Protein AF-A0A7J0A4R8-F1 (afdb_monomer)

InterPro domains:
  IPR001387 Cro/C1-type, helix-turn-helix domain [PF01381] (12-61)
  IPR001387 Cro/C1-type, helix-turn-helix domain [PS50943] (12-63)
  IPR001387 Cro/C1-type, helix-turn-helix domain [cd00093] (9-59)
  IPR010982 Lambda repressor-like, DNA-binding domain superfamily [G3DSA:1.10.260.40] (8-74)
  IPR010982 Lambda repressor-like, DNA-binding domain superfamily [SSF47413] (5-62)

Organism: NCBI:txid85831

Nearest PDB structures (foldseek):
  4pu4-assembly1_D  TM=7.864E-01  e=5.659E-03  Shewanella oneidensis MR-1
  4pu8-assembly1_A  TM=7.341E-01  e=5.659E-03  Shewanella oneidensis MR-1
  4pu8-assembly1_B  TM=7.422E-01  e=6.727E-03  Shewanella oneidensis MR-1
  4pu7-assembly1_B  TM=7.469E-01  e=8.469E-03  Shewanella oneidensis MR-1
  1pra-assembly1_A  TM=7.876E-01  e=1.343E-02  Phage 434

Foldseek 3Di:
DDFDQAQLLCVLVVLCVVVVHDLCNLCVLLVHDSVVSVVSSPGSDDDPVSQVSSCVSSVHNSVVSRDPPDDPPPPPDDDDDPDPDDDPDPCPVPPCVVVVVVVVVVVVVVVVVVVVVVVVVVVVVVVVD

Solvent-accessible surface area (backbone atoms only — not comparable to full-atom values): 8060 Å² total; per-residue (Å²): 140,86,81,84,85,65,45,51,13,54,53,52,52,52,52,28,60,77,70,70,49,50,67,61,55,49,13,59,68,69,72,43,59,54,78,55,40,56,61,44,41,75,27,53,66,77,58,68,71,57,50,51,51,49,19,63,70,68,74,43,73,68,71,58,69,73,47,87,74,78,77,90,78,74,88,71,92,66,95,74,82,85,82,84,76,94,63,103,62,97,69,61,89,67,54,55,66,56,50,49,50,52,50,50,53,53,52,52,53,52,49,54,52,50,55,52,51,49,58,50,50,51,50,57,53,60,76,71,108

Secondary structure (DSSP, 8-state):
-------HHHHHHHHHHHTT--HHHHHHHTT--HHHHHHHHT-S---HHHHHHHHHHHT--GGGGG--S-------SS---------SS---TTHHHHHHHHHHHHHHHHHHHHHHHHHHHHHHHHTT-

Radius of gyration: 26.14 Å; Cα contacts (8 Å, |Δi|>4): 62; chains: 1; bounding box: 71×29×68 Å

Sequence (129 aa):
MKLEKVNIGLSIEQKLNELGISKSEFGRRIGIPQQNVNRILEKPNIDTEKLVAISEALGYNFFSDYSSEHHKAVASGDGAVAVNGNNNSNVVAGCDAALLQERIKHLEELLVEKERLIKVYERLVEEKK

Mean predicted aligned error: 16.43 Å

Structure (mmCIF, N/CA/C/O backbone):
data_AF-A0A7J0A4R8-F1
#
_entry.id   AF-A0A7J0A4R8-F1
#
loop_
_atom_site.group_PDB
_atom_site.id
_atom_site.type_symbol
_atom_site.label_atom_id
_atom_site.label_alt_id
_atom_site.label_comp_id
_atom_site.label_asym_id
_atom_site.label_entity_id
_atom_site.label_seq_id
_atom_site.pdbx_PDB_ins_code
_atom_site.Cartn_x
_atom_site.Cartn_y
_atom_site.Cartn_z
_atom_site.occupancy
_atom_site.B_iso_or_equiv
_atom_site.auth_seq_id
_atom_site.auth_comp_id
_atom_site.auth_asym_id
_atom_site.auth_atom_id
_atom_site.pdbx_PDB_model_num
ATOM 1 N N . MET A 1 1 ? 5.947 -9.425 26.436 1.00 58.03 1 MET A N 1
ATOM 2 C CA . MET A 1 1 ? 6.235 -9.063 25.032 1.00 58.03 1 MET A CA 1
ATOM 3 C C . MET A 1 1 ? 5.520 -7.750 24.723 1.00 58.03 1 MET A C 1
ATOM 5 O O . MET A 1 1 ? 4.344 -7.654 25.050 1.00 58.03 1 MET A O 1
ATOM 9 N N . LYS A 1 2 ? 6.212 -6.723 24.208 1.00 58.84 2 LYS A N 1
ATOM 10 C CA . LYS A 1 2 ? 5.596 -5.463 23.745 1.00 58.84 2 LYS A CA 1
ATOM 11 C C . LYS A 1 2 ? 5.657 -5.458 22.219 1.00 58.84 2 LYS A C 1
ATOM 13 O O . LYS A 1 2 ? 6.740 -5.631 21.679 1.00 58.84 2 LYS A O 1
ATOM 18 N N . LEU A 1 3 ? 4.510 -5.305 21.566 1.00 64.81 3 LEU A N 1
ATOM 19 C CA . LEU A 1 3 ? 4.425 -5.157 20.114 1.00 64.81 3 LEU A CA 1
ATOM 20 C C . LEU A 1 3 ? 4.557 -3.675 19.755 1.00 64.81 3 LEU A C 1
ATOM 22 O O . LEU A 1 3 ? 3.994 -2.823 20.452 1.00 64.81 3 LEU A O 1
ATOM 26 N N . GLU A 1 4 ? 5.291 -3.367 18.688 1.00 69.31 4 GLU A N 1
ATOM 27 C CA . GLU A 1 4 ? 5.279 -2.024 18.114 1.00 69.31 4 GLU A CA 1
ATOM 28 C C . GLU A 1 4 ? 3.887 -1.713 17.556 1.00 69.31 4 GLU A C 1
ATOM 30 O O . GLU A 1 4 ? 3.210 -2.568 16.983 1.00 69.31 4 GLU A O 1
ATOM 35 N N . LYS A 1 5 ? 3.420 -0.480 17.773 1.00 74.38 5 LYS A N 1
ATOM 36 C CA . LYS A 1 5 ? 2.114 -0.046 17.275 1.00 74.38 5 LYS A CA 1
ATOM 37 C C . LYS A 1 5 ? 2.259 0.429 15.835 1.00 74.38 5 LYS A C 1
ATOM 39 O O . LYS A 1 5 ? 2.753 1.527 15.600 1.00 74.38 5 LYS A O 1
ATOM 44 N N . VAL A 1 6 ? 1.771 -0.377 14.901 1.00 82.44 6 VAL A N 1
ATOM 45 C CA . VAL A 1 6 ? 1.629 -0.007 13.489 1.00 82.44 6 VAL A CA 1
ATOM 46 C C . VAL A 1 6 ? 0.384 0.859 13.324 1.00 82.44 6 VAL A C 1
ATOM 48 O O . VAL A 1 6 ? -0.684 0.522 13.840 1.00 82.44 6 VAL A O 1
ATOM 51 N N . ASN A 1 7 ? 0.517 1.987 12.625 1.00 90.50 7 ASN A N 1
ATOM 52 C CA . ASN A 1 7 ? -0.614 2.827 12.244 1.00 90.50 7 ASN A CA 1
ATOM 53 C C . ASN A 1 7 ? -0.941 2.585 10.769 1.00 90.50 7 ASN A C 1
ATOM 55 O O . ASN A 1 7 ? -0.283 3.129 9.885 1.00 90.50 7 ASN A O 1
ATOM 59 N N . ILE A 1 8 ? -1.976 1.783 10.524 1.00 91.56 8 ILE A N 1
ATOM 60 C CA . ILE A 1 8 ? -2.325 1.341 9.171 1.00 91.56 8 ILE A CA 1
ATOM 61 C C . ILE A 1 8 ? -2.829 2.472 8.276 1.00 91.56 8 ILE A C 1
ATOM 63 O O . ILE A 1 8 ? -2.538 2.485 7.085 1.00 91.56 8 ILE A O 1
ATOM 67 N N . GLY A 1 9 ? -3.547 3.447 8.840 1.00 92.62 9 GLY A N 1
ATOM 68 C CA . GLY A 1 9 ? -4.037 4.600 8.091 1.00 92.62 9 GLY A CA 1
ATOM 69 C C . GLY A 1 9 ? -2.888 5.429 7.518 1.00 92.62 9 GLY A C 1
ATOM 70 O O . GLY A 1 9 ? -2.923 5.799 6.343 1.00 92.62 9 GLY A O 1
ATOM 71 N N . LEU A 1 10 ? -1.825 5.618 8.309 1.00 91.12 10 LEU A N 1
ATOM 72 C CA . LEU A 1 10 ? -0.604 6.289 7.859 1.00 91.12 10 LEU A CA 1
ATOM 73 C C 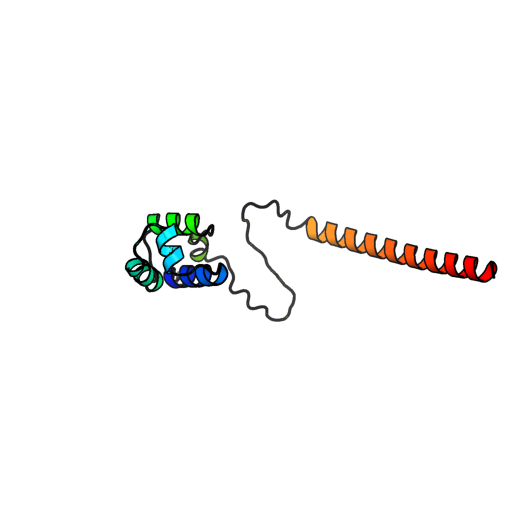. LEU A 1 10 ? 0.164 5.466 6.820 1.00 91.12 10 LEU A C 1
ATOM 75 O O . LEU A 1 10 ? 0.611 6.044 5.832 1.00 91.12 10 LEU A O 1
ATOM 79 N N . SER A 1 11 ? 0.284 4.144 6.996 1.00 90.38 11 SER A N 1
ATOM 80 C CA . SER A 1 11 ? 0.898 3.264 5.986 1.00 90.38 11 SER A CA 1
ATOM 81 C C . SER A 1 11 ? 0.188 3.374 4.635 1.00 90.38 11 SER A C 1
ATOM 83 O O . SER A 1 11 ? 0.830 3.518 3.594 1.00 90.38 11 SER A O 1
ATOM 85 N N . ILE A 1 12 ? -1.149 3.359 4.636 1.00 92.19 12 ILE A N 1
ATOM 86 C CA . ILE A 1 12 ? -1.948 3.505 3.414 1.00 92.19 12 ILE A CA 1
ATOM 87 C C . ILE A 1 12 ? -1.717 4.887 2.795 1.00 92.19 12 ILE A C 1
ATOM 89 O O . ILE A 1 12 ? -1.479 4.975 1.594 1.00 92.19 12 ILE A O 1
ATOM 93 N N . GLU A 1 13 ? -1.731 5.968 3.583 1.00 92.56 13 GLU A N 1
ATOM 94 C CA . GLU A 1 13 ? -1.485 7.323 3.068 1.00 92.56 13 GLU A CA 1
ATOM 95 C C . GLU A 1 13 ? -0.088 7.469 2.450 1.00 92.56 13 GLU A C 1
ATOM 97 O O . GLU A 1 13 ? 0.049 8.038 1.366 1.00 92.56 13 GLU A O 1
ATOM 102 N N . GLN A 1 14 ? 0.942 6.910 3.087 1.00 91.19 14 GLN A N 1
ATOM 103 C CA . GLN A 1 14 ? 2.294 6.863 2.528 1.00 91.19 14 GLN A CA 1
ATOM 104 C C . GLN A 1 14 ? 2.308 6.126 1.189 1.00 91.19 14 GLN A C 1
ATOM 106 O O . GLN A 1 14 ? 2.841 6.651 0.210 1.00 91.19 14 GLN A O 1
ATOM 111 N N . LYS A 1 15 ? 1.640 4.971 1.107 1.00 90.56 15 LYS A N 1
ATOM 112 C CA . LYS A 1 15 ? 1.591 4.189 -0.129 1.00 90.56 15 LYS A CA 1
ATOM 113 C C . LYS A 1 15 ? 0.859 4.900 -1.263 1.00 90.56 15 LYS A C 1
ATOM 115 O O . LYS A 1 15 ? 1.277 4.816 -2.415 1.00 90.56 15 LYS A O 1
ATOM 120 N N . LEU A 1 16 ? -0.204 5.640 -0.949 1.00 91.31 16 LEU A N 1
ATOM 121 C CA . LEU A 1 16 ? -0.898 6.484 -1.923 1.00 91.31 16 LEU A CA 1
ATOM 122 C C . LEU A 1 16 ? 0.021 7.570 -2.486 1.00 91.31 16 LEU A C 1
ATOM 124 O O . LEU A 1 16 ? 0.032 7.782 -3.698 1.00 91.31 16 LEU A O 1
ATOM 128 N N . ASN A 1 17 ? 0.819 8.210 -1.628 1.00 90.50 17 ASN A N 1
ATOM 129 C CA . ASN A 1 17 ? 1.774 9.235 -2.044 1.00 90.50 17 ASN A CA 1
ATOM 130 C C . ASN A 1 17 ? 2.892 8.655 -2.924 1.00 90.50 17 ASN A C 1
ATOM 132 O O . ASN A 1 17 ? 3.214 9.249 -3.950 1.00 90.50 17 ASN A O 1
ATOM 136 N N . GLU A 1 18 ? 3.436 7.482 -2.578 1.00 88.94 18 GLU A N 1
ATOM 137 C CA . GLU A 1 18 ? 4.438 6.771 -3.392 1.00 88.94 18 GLU A CA 1
ATOM 138 C C . GLU A 1 18 ? 3.922 6.433 -4.796 1.00 88.94 18 GLU A C 1
ATOM 140 O O . GLU A 1 18 ? 4.647 6.563 -5.780 1.00 88.94 18 GLU A O 1
ATOM 145 N N . LEU A 1 19 ? 2.658 6.014 -4.895 1.00 87.56 19 LEU A N 1
ATOM 146 C CA . LEU A 1 19 ? 2.016 5.649 -6.159 1.00 87.56 19 LEU A CA 1
ATOM 147 C C . LEU A 1 19 ? 1.442 6.857 -6.922 1.00 87.56 19 LEU A C 1
ATOM 149 O O . LEU A 1 19 ? 0.909 6.685 -8.018 1.00 87.56 19 LEU A O 1
ATOM 153 N N . GLY A 1 20 ? 1.500 8.068 -6.354 1.00 92.25 20 GLY A N 1
ATOM 154 C CA . GLY A 1 20 ? 0.892 9.269 -6.934 1.00 92.25 20 GLY A CA 1
ATOM 155 C C . GLY A 1 20 ? -0.641 9.211 -7.024 1.00 92.25 20 GLY A C 1
ATOM 156 O O . GLY A 1 20 ? -1.243 9.880 -7.865 1.00 92.25 20 GLY A O 1
ATOM 157 N N . ILE A 1 21 ? -1.293 8.400 -6.187 1.00 91.69 21 ILE A N 1
ATOM 158 C CA . ILE A 1 21 ? -2.745 8.203 -6.195 1.00 91.69 21 ILE A CA 1
ATOM 159 C C . ILE A 1 21 ? -3.402 9.232 -5.274 1.00 91.69 21 ILE A C 1
ATOM 161 O O . ILE A 1 21 ? -3.164 9.268 -4.069 1.00 91.69 21 ILE A O 1
ATOM 165 N N . SER A 1 22 ? -4.294 10.055 -5.829 1.00 93.25 22 SER A N 1
ATOM 166 C CA . SER A 1 22 ? -5.075 11.002 -5.025 1.00 93.25 22 SER A CA 1
ATOM 167 C C . SER A 1 22 ? -6.084 10.290 -4.109 1.00 93.25 22 SER A C 1
ATOM 169 O O . SER A 1 22 ? -6.608 9.229 -4.448 1.00 93.25 22 SER A O 1
ATOM 171 N N . LYS A 1 23 ? -6.453 10.910 -2.979 1.00 91.88 23 LYS A N 1
ATOM 172 C CA . LYS A 1 23 ? -7.476 10.374 -2.051 1.00 91.88 23 LYS A CA 1
ATOM 173 C C . LYS A 1 23 ? -8.823 10.110 -2.739 1.00 91.88 23 LYS A C 1
ATOM 175 O O . LYS A 1 23 ? -9.517 9.152 -2.404 1.00 91.88 23 LYS A O 1
ATOM 180 N N . SER A 1 24 ? -9.185 10.947 -3.712 1.00 90.19 24 SER A N 1
ATOM 181 C CA . SER A 1 24 ? -10.409 10.785 -4.503 1.00 90.19 24 SER A CA 1
ATOM 182 C C . SER A 1 24 ? -10.336 9.577 -5.435 1.00 90.19 24 SER A C 1
ATOM 184 O O . SER A 1 24 ? -11.311 8.838 -5.546 1.00 90.19 24 SER A O 1
ATOM 186 N N . GLU A 1 25 ? -9.187 9.357 -6.076 1.00 92.50 25 GLU A N 1
ATOM 187 C CA . GLU A 1 25 ? -8.951 8.185 -6.925 1.00 92.50 25 GLU A CA 1
ATOM 188 C C . GLU A 1 25 ? -8.919 6.898 -6.100 1.00 92.50 25 GLU A C 1
ATOM 190 O O . GLU A 1 25 ? -9.566 5.916 -6.452 1.00 92.50 25 GLU A O 1
ATOM 195 N N . PHE A 1 26 ? -8.250 6.925 -4.948 1.00 94.19 26 PHE A N 1
ATOM 196 C CA . PHE A 1 26 ? -8.258 5.811 -4.011 1.00 94.19 26 PHE A CA 1
ATOM 197 C C . PHE A 1 26 ? -9.683 5.418 -3.615 1.00 94.19 26 PHE A C 1
ATOM 199 O O . PHE A 1 26 ? -10.054 4.259 -3.777 1.00 94.19 26 PHE A O 1
ATOM 206 N N . GLY A 1 27 ? -10.510 6.382 -3.189 1.00 92.56 27 GLY A N 1
ATOM 207 C CA . GLY A 1 27 ? -11.911 6.126 -2.841 1.00 92.56 27 GLY A CA 1
ATOM 208 C C . GLY A 1 27 ? -12.707 5.485 -3.980 1.00 92.56 27 GLY A C 1
ATOM 209 O O . GLY A 1 27 ? -13.469 4.552 -3.739 1.00 92.56 27 GLY A O 1
ATOM 210 N N . ARG A 1 28 ? -12.477 5.916 -5.229 1.00 91.56 28 ARG A N 1
ATOM 211 C CA . ARG A 1 28 ? -13.095 5.303 -6.417 1.00 91.56 28 ARG A CA 1
ATOM 212 C C . ARG A 1 28 ? -12.651 3.856 -6.620 1.00 91.56 28 ARG A C 1
ATOM 214 O O . ARG A 1 28 ? -13.508 3.016 -6.870 1.00 91.56 28 ARG A O 1
ATOM 221 N N . ARG A 1 29 ? -11.357 3.553 -6.470 1.00 91.00 29 ARG A N 1
ATOM 222 C CA . ARG A 1 29 ? -10.818 2.190 -6.637 1.00 91.00 29 ARG A CA 1
ATOM 223 C C . ARG A 1 29 ? -11.394 1.191 -5.645 1.00 91.00 29 ARG A C 1
ATOM 225 O O . ARG A 1 29 ? -11.698 0.071 -6.032 1.00 91.00 29 ARG A O 1
ATOM 232 N N . ILE A 1 30 ? -11.559 1.596 -4.387 1.00 91.31 30 ILE A N 1
ATOM 233 C CA . ILE A 1 30 ? -12.110 0.724 -3.337 1.00 91.31 30 ILE A CA 1
ATOM 234 C C . ILE A 1 30 ? -13.632 0.861 -3.173 1.00 91.31 30 ILE A C 1
ATOM 236 O O . ILE A 1 30 ? -14.208 0.287 -2.252 1.00 91.31 30 ILE A O 1
ATOM 240 N N . GLY A 1 31 ? -14.294 1.639 -4.036 1.00 88.69 31 GLY A N 1
ATOM 241 C CA . GLY A 1 31 ? -15.750 1.777 -4.055 1.00 88.69 31 GLY A CA 1
ATOM 242 C C . GLY A 1 31 ? -16.355 2.512 -2.854 1.00 88.69 31 GLY A C 1
ATOM 243 O O . GLY A 1 31 ? -17.517 2.273 -2.527 1.00 88.69 31 GLY A O 1
ATOM 244 N N . ILE A 1 32 ? -15.610 3.402 -2.185 1.00 88.69 32 ILE A N 1
ATOM 245 C CA . ILE A 1 32 ? -16.115 4.163 -1.031 1.00 88.69 32 ILE A CA 1
ATOM 246 C C . ILE A 1 32 ? -16.168 5.677 -1.295 1.00 88.69 32 ILE A C 1
ATOM 248 O O . ILE A 1 32 ? -15.320 6.229 -2.000 1.00 88.69 32 ILE A O 1
ATOM 252 N N . PRO A 1 33 ? -17.110 6.403 -0.661 1.00 86.38 33 PRO A N 1
ATOM 253 C CA . PRO A 1 33 ? -17.132 7.861 -0.713 1.00 86.38 33 PRO A CA 1
ATOM 254 C C . PRO A 1 33 ? -15.842 8.487 -0.166 1.00 86.38 33 PRO A C 1
ATOM 256 O O . PRO A 1 33 ? -15.316 8.049 0.857 1.00 86.38 33 PRO A O 1
ATOM 259 N N . GLN A 1 34 ? -15.391 9.591 -0.769 1.00 83.06 34 GLN A N 1
ATOM 260 C CA . GLN A 1 34 ? -14.180 10.319 -0.355 1.00 83.06 34 GLN A CA 1
ATOM 261 C C . GLN A 1 34 ? -14.192 10.729 1.133 1.00 83.06 34 GLN A C 1
ATOM 263 O O . GLN A 1 34 ? -13.155 10.729 1.790 1.00 83.06 34 GLN A O 1
ATOM 268 N N . GLN A 1 35 ? -15.366 11.020 1.702 1.00 82.12 35 GLN A N 1
ATOM 269 C CA . GLN A 1 35 ? -15.512 11.329 3.133 1.00 82.12 35 GLN A CA 1
ATOM 270 C C . GLN A 1 35 ? -15.067 10.168 4.038 1.00 82.12 35 GLN A C 1
ATOM 272 O O . GLN A 1 35 ? -14.532 10.385 5.125 1.00 82.12 35 GLN A O 1
ATOM 277 N N . ASN A 1 36 ? -15.263 8.930 3.581 1.00 87.88 36 ASN A N 1
ATOM 278 C CA . ASN A 1 36 ? -14.861 7.734 4.310 1.00 87.88 36 ASN A CA 1
ATOM 279 C C . ASN A 1 36 ? -13.374 7.423 4.127 1.00 87.88 36 ASN A C 1
ATOM 281 O O . ASN A 1 36 ? -12.787 6.825 5.022 1.00 87.88 36 ASN A O 1
ATOM 285 N N . VAL A 1 37 ? -12.752 7.876 3.033 1.00 91.12 37 VAL A N 1
ATOM 286 C CA . VA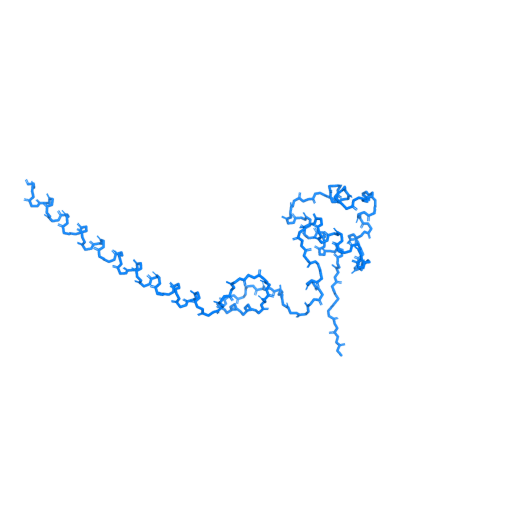L A 1 37 ? -11.301 7.751 2.829 1.00 91.12 37 VAL A CA 1
ATOM 287 C C . VAL A 1 37 ? -10.539 8.465 3.940 1.00 91.12 37 VAL A C 1
ATOM 289 O O . VAL A 1 37 ? -9.718 7.840 4.600 1.00 91.12 37 VAL A O 1
ATOM 292 N N . ASN A 1 38 ? -10.850 9.737 4.212 1.00 91.44 38 ASN A N 1
ATOM 293 C CA . ASN A 1 38 ? -10.155 10.490 5.266 1.00 91.44 38 ASN A CA 1
ATOM 294 C C . ASN A 1 38 ? -10.288 9.803 6.634 1.00 91.44 38 ASN A C 1
ATOM 296 O O . ASN A 1 38 ? -9.308 9.654 7.355 1.00 91.44 38 ASN A O 1
ATOM 300 N N . ARG A 1 39 ? -11.477 9.268 6.937 1.00 90.31 39 ARG A N 1
ATOM 301 C CA . ARG A 1 39 ? -11.728 8.502 8.166 1.00 90.31 39 ARG A CA 1
ATOM 302 C C . ARG A 1 39 ? -10.922 7.208 8.273 1.00 90.31 39 ARG A C 1
ATOM 304 O O . ARG A 1 39 ? -10.703 6.746 9.388 1.00 90.31 39 ARG A O 1
ATOM 311 N N . ILE A 1 40 ? -10.560 6.589 7.150 1.00 91.00 40 ILE A N 1
ATOM 312 C CA . ILE A 1 40 ? -9.697 5.402 7.128 1.00 91.00 40 ILE A CA 1
ATOM 313 C C . ILE A 1 40 ? -8.247 5.812 7.390 1.00 91.00 40 ILE A C 1
ATOM 315 O O . ILE A 1 40 ? -7.600 5.202 8.232 1.00 91.00 40 ILE A O 1
ATOM 319 N N . LEU A 1 41 ? -7.764 6.864 6.724 1.00 91.12 41 LEU A N 1
ATOM 320 C CA . LEU A 1 41 ? -6.371 7.316 6.840 1.00 91.12 41 LEU A CA 1
ATOM 321 C C . LEU A 1 41 ? -6.034 7.871 8.236 1.00 91.12 41 LEU A C 1
ATOM 323 O O . LEU A 1 41 ? -4.916 7.715 8.711 1.00 91.12 41 LEU A O 1
ATOM 327 N N . GLU A 1 42 ? -7.003 8.472 8.928 1.00 90.94 42 GLU A N 1
ATOM 328 C CA . GLU A 1 42 ? -6.818 8.993 10.292 1.00 90.94 42 GLU A CA 1
ATOM 329 C C . GLU A 1 42 ? -6.775 7.896 11.371 1.00 90.94 42 GLU A C 1
ATOM 331 O O . GLU A 1 42 ? -6.311 8.137 12.490 1.00 90.94 42 GLU A O 1
ATOM 336 N N . LYS A 1 43 ? -7.282 6.690 11.077 1.00 91.94 43 LYS A N 1
ATOM 337 C CA . LYS A 1 43 ? -7.404 5.617 12.068 1.00 91.94 43 LYS A CA 1
ATOM 338 C C . LYS A 1 43 ? -6.189 4.684 12.048 1.00 91.94 43 LYS A C 1
ATOM 340 O O . LYS A 1 43 ? -5.785 4.215 10.990 1.00 91.94 43 LYS A O 1
ATOM 345 N N . PRO A 1 44 ? -5.660 4.302 13.227 1.00 89.81 44 PRO A N 1
ATOM 346 C CA . PRO A 1 44 ? -4.553 3.350 13.313 1.00 89.81 44 PRO A CA 1
ATOM 347 C C . PRO A 1 44 ? -4.977 1.897 13.068 1.00 89.81 44 PRO A C 1
ATOM 349 O O . PRO A 1 44 ? -4.120 1.027 12.948 1.00 89.81 44 PRO A O 1
ATOM 352 N N . ASN A 1 45 ? -6.283 1.624 13.021 1.00 90.25 45 ASN A N 1
ATOM 353 C CA . ASN A 1 45 ? -6.853 0.303 12.810 1.00 90.25 45 ASN A CA 1
ATOM 354 C C . ASN A 1 45 ? -7.830 0.309 11.635 1.00 90.25 45 ASN A C 1
ATOM 356 O O . ASN A 1 45 ? -8.388 1.341 11.258 1.00 90.25 45 ASN A O 1
ATOM 360 N N . ILE A 1 46 ? -8.045 -0.875 11.080 1.00 92.38 46 ILE A N 1
ATOM 361 C CA . ILE A 1 46 ? -8.977 -1.104 9.990 1.00 92.38 46 ILE A CA 1
ATOM 362 C C . ILE A 1 46 ? -9.499 -2.536 10.076 1.00 92.38 46 ILE A C 1
ATOM 364 O O . ILE A 1 46 ? -8.863 -3.406 10.670 1.00 92.38 46 ILE A O 1
ATOM 368 N N . ASP A 1 47 ? -10.677 -2.755 9.506 1.00 93.25 47 ASP A N 1
ATOM 369 C CA . ASP A 1 47 ? -11.226 -4.094 9.336 1.00 93.25 47 ASP A CA 1
ATOM 370 C C . ASP A 1 47 ? -10.372 -4.911 8.352 1.00 93.25 47 ASP A C 1
ATOM 372 O O . ASP A 1 47 ? -9.905 -4.375 7.343 1.00 93.25 47 ASP A O 1
ATOM 376 N N . THR A 1 48 ? -10.175 -6.196 8.639 1.00 93.31 48 THR A N 1
ATOM 377 C CA . THR A 1 48 ? -9.363 -7.103 7.822 1.00 93.31 48 THR A CA 1
ATOM 378 C C . THR A 1 48 ? -9.890 -7.232 6.394 1.00 93.31 48 THR A C 1
ATOM 380 O O . THR A 1 48 ? -9.087 -7.180 5.467 1.00 93.31 48 THR A O 1
ATOM 383 N N . GLU A 1 49 ? -11.206 -7.322 6.182 1.00 93.38 49 GLU A N 1
ATOM 384 C CA . GLU A 1 49 ? -11.786 -7.426 4.833 1.00 93.38 49 GLU A CA 1
ATOM 385 C C . GLU A 1 49 ? -11.510 -6.160 4.018 1.00 93.38 49 GLU A C 1
ATOM 387 O O . GLU A 1 49 ? -11.154 -6.215 2.840 1.00 93.38 49 GLU A O 1
ATOM 392 N N . LYS A 1 50 ? -11.596 -4.996 4.670 1.00 92.62 50 LYS A N 1
ATOM 393 C CA . LYS A 1 50 ? -11.258 -3.714 4.040 1.00 92.62 50 LYS A CA 1
ATOM 394 C C . LYS A 1 50 ? -9.776 -3.626 3.714 1.00 92.62 50 LYS A C 1
ATOM 396 O O . LYS A 1 50 ? -9.427 -3.091 2.667 1.00 92.62 50 LYS A O 1
ATOM 401 N N . LEU A 1 51 ? -8.915 -4.134 4.595 1.00 93.94 51 LEU A N 1
ATOM 402 C CA . LEU A 1 51 ? -7.477 -4.148 4.356 1.00 93.94 51 LEU A CA 1
ATOM 403 C C . LEU A 1 51 ? -7.119 -5.017 3.151 1.00 93.94 51 LEU A C 1
ATOM 405 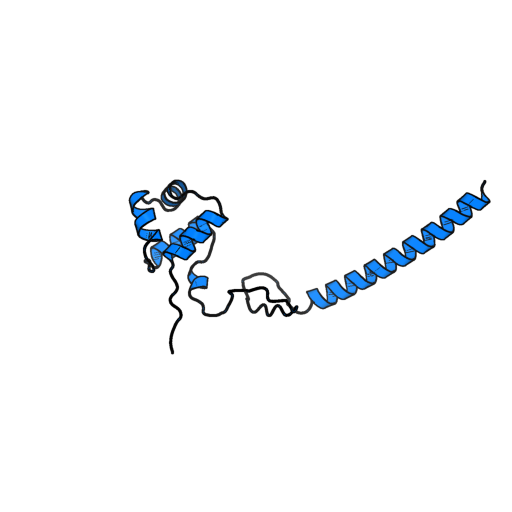O O . LEU A 1 51 ? -6.314 -4.578 2.338 1.00 93.94 51 LEU A O 1
ATOM 409 N N . VAL A 1 52 ? -7.762 -6.180 2.987 1.00 94.19 52 VAL A N 1
ATOM 410 C CA . VAL A 1 52 ? -7.602 -7.033 1.796 1.00 94.19 52 VAL A CA 1
ATOM 411 C C . VAL A 1 52 ? -7.984 -6.269 0.528 1.00 94.19 52 VAL A C 1
ATOM 413 O O . VAL A 1 52 ? -7.164 -6.158 -0.379 1.00 94.19 52 VAL A O 1
ATOM 416 N N . ALA A 1 53 ? -9.172 -5.660 0.488 1.00 94.00 53 ALA A N 1
ATOM 417 C CA . ALA A 1 53 ? -9.627 -4.914 -0.688 1.00 94.00 53 ALA A CA 1
ATOM 418 C C . ALA A 1 53 ? -8.696 -3.737 -1.040 1.00 94.00 53 ALA A C 1
ATOM 420 O O . ALA A 1 53 ? -8.409 -3.477 -2.207 1.00 94.00 53 ALA A O 1
ATOM 421 N N . ILE A 1 54 ? -8.193 -3.025 -0.026 1.00 93.62 54 ILE A N 1
ATOM 422 C CA . ILE A 1 54 ? -7.219 -1.940 -0.201 1.00 93.62 54 ILE A CA 1
ATOM 423 C C . ILE A 1 54 ? -5.884 -2.485 -0.715 1.00 93.62 54 ILE A C 1
ATOM 425 O O . ILE A 1 54 ? -5.291 -1.897 -1.621 1.00 93.62 54 ILE A O 1
ATOM 429 N N . SER A 1 55 ? -5.428 -3.610 -0.169 1.00 93.06 55 SER A N 1
ATOM 430 C CA . SER A 1 55 ? -4.217 -4.297 -0.607 1.00 93.06 55 SER A CA 1
ATOM 431 C C . SER A 1 55 ? -4.280 -4.701 -2.074 1.00 93.06 55 SER A C 1
ATOM 433 O O . SER A 1 55 ? -3.338 -4.438 -2.819 1.00 93.06 55 SER A O 1
ATOM 435 N N . GLU A 1 56 ? -5.396 -5.277 -2.509 1.00 92.50 56 GLU A N 1
ATOM 436 C CA . GLU A 1 56 ? -5.625 -5.664 -3.902 1.00 92.50 56 GLU A CA 1
ATOM 437 C C . GLU A 1 56 ? -5.700 -4.438 -4.822 1.00 92.50 56 GLU A C 1
ATOM 439 O O . GLU A 1 56 ? -5.042 -4.400 -5.860 1.00 92.50 56 GLU A O 1
ATOM 444 N N . ALA A 1 57 ? -6.425 -3.390 -4.416 1.00 91.81 57 ALA A N 1
ATOM 445 C CA . ALA A 1 57 ? -6.591 -2.166 -5.204 1.00 91.81 57 ALA A CA 1
ATOM 446 C C . ALA A 1 57 ? -5.293 -1.357 -5.391 1.00 91.81 57 ALA A C 1
ATOM 448 O O . ALA A 1 57 ? -5.162 -0.590 -6.356 1.00 91.81 57 ALA A O 1
ATOM 449 N N . LEU A 1 58 ? -4.351 -1.489 -4.454 1.00 90.50 58 LEU A N 1
ATOM 450 C CA . LEU A 1 58 ? -3.051 -0.815 -4.477 1.00 90.50 58 LEU A CA 1
ATOM 451 C C . LEU A 1 58 ? -1.895 -1.743 -4.877 1.00 90.50 58 LEU A C 1
ATOM 453 O O . LEU A 1 58 ? -0.775 -1.262 -5.039 1.00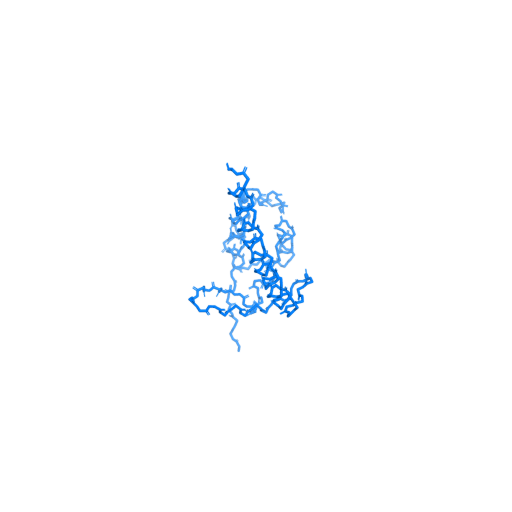 90.50 58 LEU A O 1
ATOM 457 N N . GLY A 1 59 ? -2.146 -3.045 -5.052 1.00 90.31 59 GLY A N 1
ATOM 458 C CA . GLY A 1 59 ? -1.114 -4.036 -5.364 1.00 90.31 59 GLY A CA 1
ATOM 459 C C . GLY A 1 59 ? -0.039 -4.156 -4.278 1.00 90.31 59 GLY A C 1
ATOM 460 O O . GLY A 1 59 ? 1.120 -4.422 -4.591 1.00 90.31 59 GLY A O 1
ATOM 461 N N . TYR A 1 60 ? -0.392 -3.918 -3.012 1.00 88.44 60 TYR A N 1
ATOM 462 C CA . TYR A 1 60 ? 0.542 -3.923 -1.886 1.00 88.44 60 TYR A CA 1
ATOM 463 C C . TYR A 1 60 ? -0.028 -4.672 -0.684 1.00 88.44 60 TYR A C 1
ATOM 465 O O . TYR A 1 60 ? -1.152 -4.418 -0.262 1.00 88.44 60 TYR A O 1
ATOM 473 N N . ASN A 1 61 ? 0.754 -5.576 -0.099 1.00 90.75 61 ASN A N 1
ATOM 474 C CA . ASN A 1 61 ? 0.329 -6.378 1.043 1.00 90.75 61 ASN A CA 1
ATOM 475 C C . ASN A 1 61 ? 0.531 -5.623 2.370 1.00 90.75 61 ASN A C 1
ATOM 477 O O . ASN A 1 61 ? 1.584 -5.733 2.979 1.00 90.75 61 ASN A O 1
ATOM 481 N N . PHE A 1 62 ? -0.486 -4.922 2.872 1.00 89.94 62 PHE A N 1
ATOM 482 C CA . PHE A 1 62 ? -0.384 -4.171 4.130 1.00 89.94 62 PHE A CA 1
ATOM 483 C C . PHE A 1 62 ? -0.314 -5.063 5.380 1.00 89.94 62 PHE A C 1
ATOM 485 O O . PHE A 1 62 ? -0.014 -4.581 6.470 1.00 89.94 62 PHE A O 1
ATOM 492 N N . PHE A 1 63 ? -0.564 -6.370 5.258 1.00 90.69 63 PHE A N 1
ATOM 493 C CA . PHE A 1 63 ? -0.373 -7.297 6.374 1.00 90.69 63 PHE A CA 1
ATOM 494 C C . PHE A 1 63 ? 1.108 -7.467 6.730 1.00 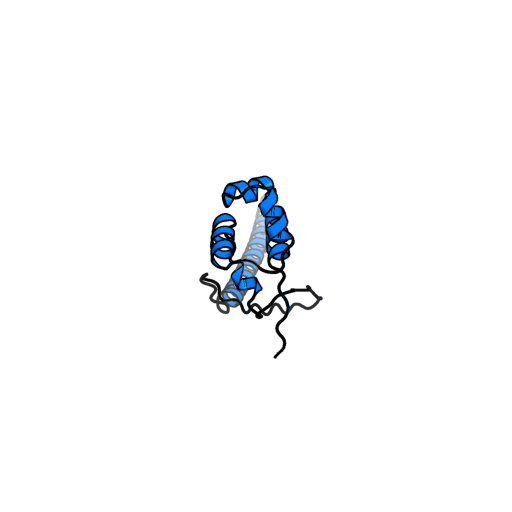90.69 63 PHE A C 1
ATOM 496 O O . PHE A 1 63 ? 1.412 -7.784 7.880 1.00 90.69 63 PHE A O 1
ATOM 503 N N . SER A 1 64 ? 2.029 -7.211 5.789 1.00 86.00 64 SER A N 1
ATOM 504 C CA . SER A 1 64 ? 3.466 -7.250 6.082 1.00 86.00 64 SER A CA 1
ATOM 505 C C . SER A 1 64 ? 3.890 -6.177 7.076 1.00 86.00 64 SER A C 1
ATOM 507 O O . SER A 1 64 ? 4.832 -6.408 7.824 1.00 86.00 64 SER A O 1
ATOM 509 N N . ASP A 1 65 ? 3.171 -5.053 7.146 1.00 83.75 65 ASP A N 1
ATOM 510 C CA . ASP A 1 65 ? 3.495 -3.940 8.048 1.00 83.75 65 ASP A CA 1
ATOM 511 C C . ASP A 1 65 ? 3.380 -4.343 9.522 1.00 83.75 65 ASP A C 1
ATOM 513 O O . ASP A 1 65 ? 4.021 -3.748 10.383 1.00 83.75 65 ASP A O 1
ATOM 517 N N . TYR A 1 66 ? 2.571 -5.366 9.816 1.00 80.38 66 TYR A N 1
ATOM 518 C CA . TYR A 1 66 ? 2.392 -5.926 11.154 1.00 80.38 66 TYR A CA 1
ATOM 519 C C . TYR A 1 66 ? 3.419 -7.005 11.510 1.00 80.38 66 TYR A C 1
ATOM 521 O O . TYR A 1 66 ? 3.478 -7.423 12.670 1.00 80.38 66 TYR A O 1
ATOM 529 N N . SER A 1 67 ? 4.218 -7.466 10.544 1.00 77.94 67 SER A N 1
ATOM 530 C CA . SER A 1 67 ? 5.318 -8.385 10.814 1.00 77.94 67 SER A CA 1
ATOM 531 C C . SER A 1 67 ? 6.482 -7.614 11.426 1.00 77.94 67 SER A C 1
ATOM 533 O O . SER A 1 67 ? 6.983 -6.651 10.855 1.00 77.94 67 SER A O 1
ATOM 535 N N . SER A 1 68 ? 6.942 -8.055 12.595 1.00 58.81 68 SER A N 1
ATOM 536 C CA . SER A 1 68 ? 8.099 -7.477 13.288 1.00 58.81 68 SER A CA 1
ATOM 537 C C . SER A 1 68 ? 9.444 -7.766 12.605 1.00 58.81 68 SER A C 1
ATOM 539 O O . SER A 1 68 ? 10.485 -7.349 13.111 1.00 58.81 68 SER A O 1
ATOM 541 N N . GLU A 1 69 ? 9.457 -8.466 11.470 1.00 53.00 69 GLU A N 1
ATOM 542 C CA . GLU A 1 69 ? 10.663 -8.642 10.663 1.00 53.00 69 GLU A CA 1
ATOM 543 C C . GLU A 1 69 ? 10.847 -7.457 9.695 1.00 53.00 69 GLU A C 1
ATOM 545 O O . GLU A 1 69 ? 10.449 -7.527 8.541 1.00 53.00 69 GLU A O 1
ATOM 550 N N . HIS A 1 70 ? 11.466 -6.380 10.216 1.00 44.16 70 HIS A N 1
ATOM 551 C CA . HIS A 1 70 ? 12.414 -5.464 9.541 1.00 44.16 70 HIS A CA 1
ATOM 552 C C . HIS A 1 70 ? 11.968 -4.770 8.212 1.00 44.16 70 HIS A C 1
ATOM 554 O O . HIS A 1 70 ? 11.694 -5.404 7.208 1.00 44.16 70 HIS A O 1
ATOM 560 N N . HIS A 1 71 ? 11.971 -3.437 8.043 1.00 42.53 71 HIS A N 1
ATOM 561 C CA . HIS A 1 71 ? 13.127 -2.539 8.159 1.00 42.53 71 HIS A CA 1
ATOM 562 C C . HIS A 1 71 ? 12.710 -1.047 8.133 1.00 42.53 71 HIS A C 1
ATOM 564 O O . HIS A 1 71 ? 12.303 -0.522 7.098 1.00 42.53 71 HIS A O 1
ATOM 570 N N . LYS A 1 72 ? 13.024 -0.289 9.193 1.00 39.59 72 LYS A N 1
ATOM 571 C CA . LYS A 1 72 ? 13.636 1.034 8.984 1.00 39.59 72 LYS A CA 1
ATOM 572 C C . LYS A 1 72 ? 15.100 0.779 8.642 1.00 39.59 72 LYS A C 1
ATOM 574 O O . LYS A 1 72 ? 15.936 0.665 9.534 1.00 39.59 72 LYS A O 1
ATOM 579 N N . ALA A 1 73 ? 15.409 0.633 7.359 1.00 39.97 73 ALA A N 1
ATOM 580 C CA . ALA A 1 73 ? 16.786 0.688 6.893 1.00 39.97 73 ALA A CA 1
ATOM 581 C C . ALA A 1 73 ? 17.236 2.152 6.974 1.00 39.97 73 ALA A C 1
ATOM 583 O O . ALA A 1 73 ? 17.119 2.916 6.021 1.00 39.97 73 ALA A O 1
ATOM 584 N N . VAL A 1 74 ? 17.699 2.571 8.151 1.00 39.22 74 VAL A N 1
ATOM 585 C CA . VAL A 1 74 ? 18.555 3.751 8.246 1.00 39.22 74 VAL A CA 1
ATOM 586 C C . VAL A 1 74 ? 19.888 3.309 7.662 1.00 39.22 74 VAL A C 1
ATOM 588 O O . VAL A 1 74 ? 20.590 2.496 8.259 1.00 39.22 74 VAL A O 1
ATOM 591 N N . ALA A 1 75 ? 20.185 3.768 6.448 1.00 42.66 75 ALA A N 1
ATOM 592 C CA . ALA A 1 75 ? 21.471 3.561 5.805 1.00 42.66 75 ALA A CA 1
ATOM 593 C C . ALA A 1 75 ? 22.541 4.293 6.625 1.00 42.66 75 ALA A C 1
ATOM 595 O O . ALA A 1 75 ? 22.804 5.475 6.419 1.00 42.66 75 ALA A O 1
ATOM 596 N N .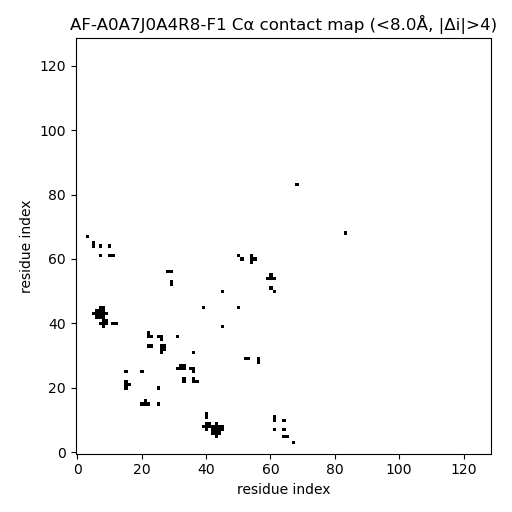 SER A 1 76 ? 23.115 3.601 7.604 1.00 39.31 76 SER A N 1
ATOM 597 C CA . SER A 1 76 ? 24.251 4.094 8.366 1.00 39.31 76 SER A CA 1
ATOM 598 C C . SER A 1 76 ? 25.506 3.425 7.826 1.00 39.31 76 SER A C 1
ATOM 600 O O . SER A 1 76 ? 25.892 2.364 8.296 1.00 39.31 76 SER A O 1
ATOM 602 N N . GLY A 1 77 ? 26.085 4.050 6.800 1.00 44.00 77 GLY A N 1
ATOM 603 C CA . GLY A 1 77 ? 27.528 4.124 6.536 1.00 44.00 77 GLY A CA 1
ATOM 604 C C . GLY A 1 77 ? 28.326 2.870 6.172 1.00 44.00 77 GLY A C 1
ATOM 605 O O . GLY A 1 77 ? 29.203 2.991 5.331 1.00 44.00 77 GLY A O 1
ATOM 606 N N . ASP A 1 78 ? 28.035 1.692 6.715 1.00 46.81 78 ASP A N 1
ATOM 607 C CA . ASP A 1 78 ? 28.941 0.543 6.641 1.00 46.81 78 ASP A CA 1
ATOM 608 C C . ASP A 1 78 ? 28.222 -0.702 6.121 1.00 46.81 78 ASP A C 1
ATOM 610 O O . ASP A 1 78 ? 27.832 -1.577 6.885 1.00 46.81 78 ASP A O 1
ATOM 614 N N . GLY A 1 79 ? 28.024 -0.745 4.798 1.00 50.25 79 GLY A N 1
ATOM 615 C CA . GLY A 1 79 ? 28.130 -1.924 3.916 1.00 50.25 79 GLY A CA 1
ATOM 616 C C . GLY A 1 79 ? 27.450 -3.266 4.242 1.00 50.25 79 GLY A C 1
ATOM 617 O O . GLY A 1 79 ? 27.606 -4.195 3.454 1.00 50.25 79 GLY A O 1
ATOM 618 N N . ALA A 1 80 ? 26.709 -3.426 5.334 1.00 43.06 80 ALA A N 1
ATOM 619 C CA . ALA A 1 80 ? 26.109 -4.691 5.739 1.00 43.06 80 ALA A CA 1
ATOM 620 C C . ALA A 1 80 ? 24.590 -4.643 5.540 1.00 43.06 80 ALA A C 1
ATOM 622 O O . ALA A 1 80 ? 23.839 -4.148 6.380 1.00 43.06 80 ALA A O 1
ATOM 623 N N . VAL A 1 81 ? 24.134 -5.175 4.405 1.00 45.84 81 VAL A N 1
ATOM 624 C CA . VAL A 1 81 ? 22.710 -5.363 4.111 1.00 45.84 81 VAL A CA 1
ATOM 625 C C . VAL A 1 81 ? 22.331 -6.789 4.508 1.00 45.84 81 VAL A C 1
ATOM 627 O O . VAL A 1 81 ? 22.519 -7.729 3.740 1.00 45.84 81 VAL A O 1
ATOM 630 N N . ALA A 1 82 ? 21.816 -6.975 5.721 1.00 42.41 82 ALA A N 1
ATOM 631 C CA . ALA A 1 82 ? 21.158 -8.226 6.083 1.00 42.41 82 ALA A CA 1
ATOM 632 C C . ALA A 1 82 ? 19.718 -8.182 5.553 1.00 42.41 82 ALA A C 1
ATOM 634 O O . ALA A 1 82 ? 18.831 -7.627 6.197 1.00 42.41 82 ALA A O 1
ATOM 635 N N . VAL A 1 83 ? 19.510 -8.719 4.349 1.00 42.47 83 VAL A N 1
ATOM 636 C CA . VAL A 1 83 ? 18.181 -8.973 3.782 1.00 42.47 83 VAL A CA 1
ATOM 637 C C . VAL A 1 83 ? 17.712 -10.325 4.310 1.00 42.47 83 VAL A C 1
ATOM 639 O O . VAL A 1 83 ? 18.190 -11.358 3.850 1.00 42.47 83 VAL A O 1
ATOM 642 N N . ASN A 1 84 ? 16.779 -10.338 5.260 1.00 54.50 84 ASN A N 1
ATOM 643 C CA . ASN A 1 84 ? 16.004 -11.542 5.555 1.00 54.50 84 ASN A CA 1
ATOM 644 C C . ASN A 1 84 ? 14.551 -11.296 5.158 1.00 54.50 84 ASN A C 1
ATOM 646 O O . ASN A 1 84 ? 13.738 -10.853 5.960 1.00 54.50 84 ASN A O 1
ATOM 650 N N . GLY A 1 85 ? 14.252 -11.526 3.882 1.00 39.03 85 GLY A N 1
ATOM 651 C CA . GLY A 1 85 ? 12.910 -11.384 3.336 1.00 39.03 85 GLY A CA 1
ATOM 652 C C . GLY A 1 85 ? 12.708 -12.368 2.199 1.00 39.03 85 GLY A C 1
ATOM 653 O O . GLY A 1 85 ? 13.153 -12.129 1.080 1.00 39.03 85 GLY A O 1
ATOM 654 N N . ASN A 1 86 ? 12.040 -13.481 2.488 1.00 45.00 86 ASN A N 1
ATOM 655 C CA . ASN A 1 86 ? 11.549 -14.389 1.465 1.00 45.00 86 ASN A CA 1
ATOM 656 C C . ASN A 1 86 ? 10.160 -13.911 1.018 1.00 45.00 86 ASN A C 1
ATOM 658 O O . ASN A 1 86 ? 9.178 -14.146 1.714 1.00 45.00 86 ASN A O 1
ATOM 662 N N . ASN A 1 87 ? 10.071 -13.262 -0.141 1.00 47.78 87 ASN A N 1
ATOM 663 C CA . ASN A 1 87 ? 8.817 -13.065 -0.864 1.00 47.78 87 ASN A CA 1
ATOM 664 C C . ASN A 1 87 ? 9.011 -13.679 -2.239 1.00 47.78 87 ASN A C 1
ATOM 666 O O . ASN A 1 87 ? 9.915 -13.233 -2.936 1.00 47.78 87 ASN A O 1
ATOM 670 N N . ASN A 1 88 ? 8.183 -14.672 -2.588 1.00 53.16 88 ASN A N 1
ATOM 671 C CA . ASN A 1 88 ? 8.044 -15.293 -3.912 1.00 53.16 88 ASN A CA 1
ATOM 672 C C . ASN A 1 88 ? 8.815 -14.571 -5.033 1.00 53.16 88 ASN A C 1
ATOM 674 O O . ASN A 1 88 ? 8.283 -13.745 -5.773 1.00 53.16 88 ASN A O 1
ATOM 678 N N . SER A 1 89 ? 10.094 -14.891 -5.111 1.00 43.16 89 SER A N 1
ATOM 679 C CA . SER A 1 89 ? 10.991 -14.578 -6.194 1.00 43.16 89 SER A CA 1
ATOM 680 C C . SER A 1 89 ? 12.139 -15.546 -6.003 1.00 43.16 89 SER A C 1
ATOM 682 O O . SER A 1 89 ? 12.564 -15.816 -4.880 1.00 43.16 89 SER A O 1
ATOM 684 N N . ASN A 1 90 ? 12.573 -16.130 -7.104 1.00 45.09 90 ASN A N 1
ATOM 685 C CA . ASN A 1 90 ? 13.716 -17.013 -7.218 1.00 45.09 90 ASN A CA 1
ATOM 686 C C . ASN A 1 90 ? 15.003 -16.264 -6.814 1.00 45.09 90 ASN A C 1
ATOM 688 O O . ASN A 1 90 ? 15.827 -15.934 -7.657 1.00 45.09 90 ASN A O 1
ATOM 692 N N . VAL A 1 91 ? 15.145 -15.933 -5.532 1.00 44.81 91 VAL A N 1
ATOM 693 C CA . VAL A 1 91 ? 16.318 -15.289 -4.953 1.00 44.81 91 VAL A CA 1
ATOM 694 C C . VAL A 1 91 ? 17.114 -16.402 -4.302 1.00 44.81 91 VAL A C 1
ATOM 696 O O . VAL A 1 91 ? 16.998 -16.699 -3.114 1.00 44.81 91 VAL A O 1
ATOM 699 N N . VAL A 1 92 ? 17.927 -17.054 -5.127 1.00 48.31 92 VAL A N 1
ATOM 700 C CA . VAL A 1 92 ? 19.034 -17.887 -4.668 1.00 48.31 92 VAL A CA 1
ATOM 701 C C . VAL A 1 92 ? 20.073 -16.935 -4.066 1.00 48.31 92 VAL A C 1
ATOM 703 O O . VAL A 1 92 ? 21.055 -16.568 -4.708 1.00 48.31 92 VAL A O 1
ATOM 706 N N . ALA A 1 93 ? 19.837 -16.517 -2.820 1.00 48.06 93 ALA A N 1
ATOM 707 C CA . ALA A 1 93 ? 20.593 -15.510 -2.063 1.00 48.06 93 ALA A CA 1
ATOM 708 C C . ALA A 1 93 ? 22.063 -15.879 -1.743 1.00 48.06 93 ALA A C 1
ATOM 710 O O . ALA A 1 93 ? 22.680 -15.288 -0.865 1.00 48.06 93 ALA A O 1
ATOM 711 N N . GLY A 1 94 ? 22.653 -16.837 -2.458 1.00 47.22 94 GLY A N 1
ATOM 712 C CA . GLY A 1 94 ? 24.072 -17.183 -2.354 1.00 47.22 94 GLY A CA 1
ATOM 713 C C . GLY A 1 94 ? 24.759 -17.472 -3.690 1.00 47.22 94 GLY A C 1
ATOM 714 O O . GLY A 1 94 ? 25.984 -17.435 -3.749 1.00 47.22 94 GLY A O 1
ATOM 715 N N . CYS A 1 95 ? 24.010 -17.729 -4.769 1.00 50.06 95 CYS A N 1
ATOM 716 C CA . CYS A 1 95 ? 24.598 -18.027 -6.078 1.00 50.06 95 CYS A CA 1
ATOM 717 C C . CYS A 1 95 ? 24.863 -16.743 -6.872 1.00 50.06 95 CYS A C 1
ATOM 719 O O . CYS A 1 95 ? 25.920 -16.624 -7.483 1.00 50.06 95 CYS A O 1
ATOM 721 N N . ASP A 1 96 ? 23.982 -15.742 -6.768 1.00 59.28 96 ASP A N 1
ATOM 722 C CA . ASP A 1 96 ? 24.118 -14.502 -7.538 1.00 59.28 96 ASP A CA 1
ATOM 723 C C . ASP A 1 96 ? 25.352 -13.687 -7.154 1.00 59.28 96 ASP A C 1
ATOM 725 O O . ASP A 1 96 ? 26.017 -13.177 -8.041 1.00 59.28 96 ASP A O 1
ATOM 729 N N . ALA A 1 97 ? 25.733 -13.593 -5.877 1.00 67.56 97 ALA A N 1
ATOM 730 C CA . ALA A 1 97 ? 26.926 -12.828 -5.498 1.00 67.56 97 ALA A CA 1
ATOM 731 C C . ALA A 1 97 ? 28.219 -13.450 -6.060 1.00 67.56 97 ALA A C 1
ATOM 733 O O . ALA A 1 97 ? 29.075 -12.739 -6.582 1.00 67.56 97 ALA A O 1
ATOM 734 N N . ALA A 1 98 ? 28.342 -14.780 -6.005 1.00 69.44 98 ALA A N 1
ATOM 735 C CA . ALA A 1 98 ? 29.486 -15.495 -6.565 1.00 69.44 98 ALA A CA 1
ATOM 736 C C . ALA A 1 98 ? 29.491 -15.451 -8.102 1.00 69.44 98 ALA A C 1
ATOM 738 O O . ALA A 1 98 ? 30.534 -15.194 -8.701 1.00 69.44 98 ALA A O 1
ATOM 739 N N . LEU A 1 99 ? 28.325 -15.622 -8.734 1.00 71.19 99 LEU A N 1
ATOM 740 C CA . LEU A 1 99 ? 28.154 -15.531 -10.184 1.00 71.19 99 LEU A CA 1
ATOM 741 C C . LEU A 1 99 ? 28.423 -14.108 -10.696 1.00 71.19 99 LEU A C 1
ATOM 743 O O . LEU A 1 99 ? 29.053 -13.931 -11.735 1.00 71.19 99 LEU A O 1
ATOM 747 N N . LEU A 1 100 ? 27.989 -13.083 -9.959 1.00 78.12 100 LEU A N 1
ATOM 748 C CA . LEU A 1 100 ? 28.276 -11.678 -10.248 1.00 78.12 100 LEU A CA 1
ATOM 749 C C . LEU A 1 100 ? 29.769 -11.392 -10.100 1.00 78.12 100 LEU A C 1
ATOM 751 O O . LEU A 1 100 ? 30.331 -10.730 -10.965 1.00 78.12 100 LEU A O 1
ATOM 755 N N . GLN A 1 101 ? 30.432 -11.934 -9.076 1.00 79.88 101 GLN A N 1
ATOM 756 C CA . GLN A 1 101 ? 31.880 -11.800 -8.908 1.00 79.88 101 GLN A CA 1
ATOM 757 C C . GLN A 1 101 ? 32.649 -12.473 -10.055 1.00 79.88 101 GLN A C 1
ATOM 759 O O . GLN A 1 101 ? 33.598 -11.901 -10.590 1.00 79.88 101 GLN A O 1
ATOM 764 N N . GLU A 1 102 ? 32.222 -13.667 -10.470 1.00 80.31 102 GLU A N 1
ATOM 765 C CA . GLU A 1 102 ? 32.788 -14.376 -11.619 1.00 80.31 102 GLU A CA 1
ATOM 766 C C . GLU A 1 102 ? 32.547 -13.602 -12.923 1.00 80.31 102 GLU A C 1
ATOM 768 O O . GLU A 1 102 ? 33.450 -13.463 -13.750 1.00 80.31 102 GLU A O 1
ATOM 773 N N . ARG A 1 103 ? 31.357 -13.013 -13.082 1.00 83.19 103 ARG A N 1
ATOM 774 C CA . ARG A 1 103 ? 31.021 -12.177 -14.235 1.00 83.19 103 ARG A CA 1
ATOM 775 C C . ARG A 1 103 ? 31.854 -10.902 -14.275 1.00 83.19 103 ARG A C 1
ATOM 777 O O . ARG A 1 103 ? 32.321 -10.543 -15.351 1.00 83.19 103 ARG A O 1
ATOM 784 N N . ILE A 1 104 ? 32.059 -10.248 -13.133 1.00 89.00 104 ILE A N 1
ATOM 785 C CA . ILE A 1 104 ? 32.925 -9.070 -13.001 1.00 89.00 104 ILE A CA 1
ATOM 786 C C . ILE A 1 104 ? 34.351 -9.437 -13.408 1.00 89.00 104 ILE A C 1
ATOM 788 O O . IL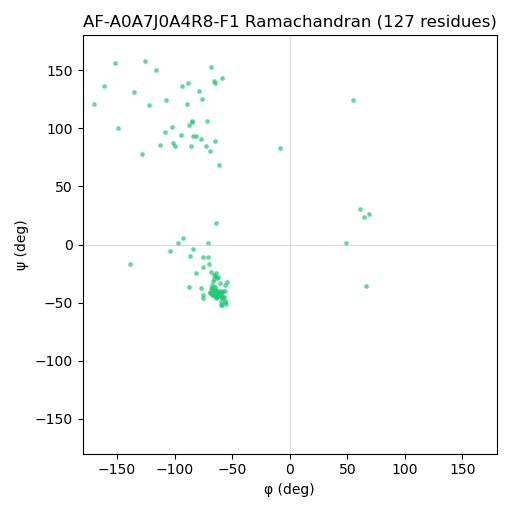E A 1 104 ? 34.905 -8.793 -14.294 1.00 89.00 104 ILE A O 1
ATOM 7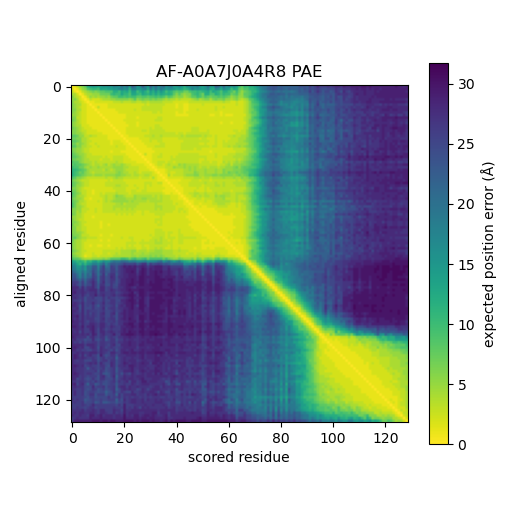92 N N . LYS A 1 105 ? 34.897 -10.533 -12.870 1.00 91.12 105 LYS A N 1
ATOM 793 C CA . LYS A 1 105 ? 36.242 -11.005 -13.215 1.00 91.12 105 LYS A CA 1
ATOM 794 C C . LYS A 1 105 ? 36.397 -11.277 -14.715 1.00 91.12 105 LYS A C 1
ATOM 796 O O . LYS A 1 105 ? 37.365 -10.842 -15.330 1.00 91.12 105 LYS A O 1
ATOM 801 N N . HIS A 1 106 ? 35.430 -11.955 -15.330 1.00 91.31 106 HIS A N 1
ATOM 802 C CA . HIS A 1 106 ? 35.475 -12.230 -16.766 1.00 91.31 106 HIS A CA 1
ATOM 803 C C . HIS A 1 106 ? 35.381 -10.952 -17.620 1.00 91.31 106 HIS A C 1
ATOM 805 O O . HIS A 1 106 ? 36.025 -10.845 -18.665 1.00 91.31 106 HIS A O 1
ATOM 811 N N . LEU A 1 107 ? 34.590 -9.966 -17.185 1.00 91.62 107 LEU A N 1
ATOM 812 C CA . LEU A 1 107 ? 34.494 -8.670 -17.861 1.00 91.62 107 LEU A CA 1
ATOM 813 C C . LEU A 1 107 ? 35.801 -7.873 -17.757 1.00 91.62 107 LEU A C 1
ATOM 815 O O . LEU A 1 107 ? 36.205 -7.256 -18.741 1.00 91.62 107 LEU A O 1
ATOM 819 N N . GLU A 1 108 ? 36.48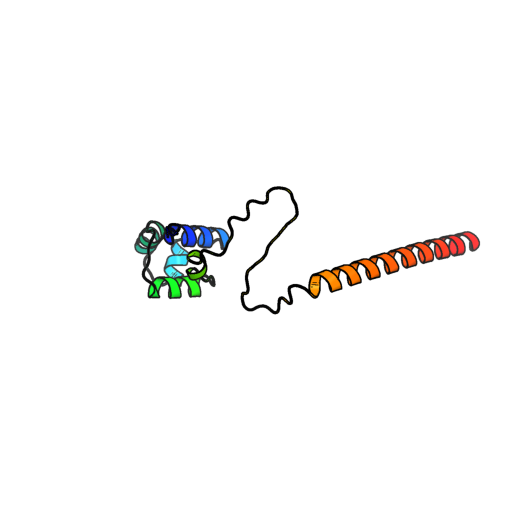5 -7.920 -16.614 1.00 91.38 108 GLU A N 1
ATOM 820 C CA . GLU A 1 108 ? 37.809 -7.314 -16.436 1.00 91.38 108 GLU A CA 1
ATOM 821 C C . GLU A 1 108 ? 38.853 -7.959 -17.358 1.00 91.38 108 GLU A C 1
ATOM 823 O O . GLU A 1 108 ? 39.600 -7.254 -18.037 1.00 91.38 108 GLU A O 1
ATOM 828 N N . GLU A 1 109 ? 38.865 -9.290 -17.465 1.00 93.44 109 GLU A N 1
ATOM 829 C CA . GLU A 1 109 ? 39.753 -10.017 -18.383 1.00 93.44 109 GLU A CA 1
ATOM 830 C C . GLU A 1 109 ? 39.502 -9.629 -19.850 1.00 93.44 109 GLU A C 1
ATOM 832 O O . GLU A 1 109 ? 40.446 -9.375 -20.604 1.00 93.44 109 GLU A O 1
ATOM 837 N N . LEU A 1 110 ? 38.232 -9.517 -20.254 1.00 93.81 110 LEU A N 1
ATOM 838 C CA . LEU A 1 110 ? 37.863 -9.066 -21.597 1.00 93.81 110 LEU A CA 1
ATOM 839 C C . LEU A 1 110 ? 38.305 -7.626 -21.871 1.00 93.81 110 LEU A C 1
ATOM 841 O O . LEU A 1 110 ? 38.757 -7.337 -22.980 1.00 93.81 110 LEU A O 1
ATOM 845 N N . LEU A 1 111 ? 38.191 -6.726 -20.892 1.00 92.88 111 LEU A N 1
ATOM 846 C CA . LEU A 1 111 ? 38.654 -5.345 -21.031 1.00 92.88 111 LEU A CA 1
ATOM 847 C C . LEU A 1 111 ? 40.169 -5.285 -21.241 1.00 92.88 111 LEU A C 1
ATOM 849 O O . LEU A 1 111 ? 40.624 -4.618 -22.171 1.00 92.88 111 LEU A O 1
ATOM 853 N N . VAL A 1 112 ? 40.940 -6.045 -20.461 1.00 95.31 112 VAL A N 1
ATOM 854 C CA . VAL A 1 112 ? 42.402 -6.121 -20.611 1.00 95.31 112 VAL A CA 1
ATOM 855 C C . VAL A 1 112 ? 42.794 -6.629 -21.998 1.00 95.31 112 VAL A C 1
ATOM 857 O O . VAL A 1 112 ? 43.700 -6.080 -22.632 1.00 95.31 112 VAL A O 1
ATOM 860 N N . GLU A 1 113 ? 42.113 -7.655 -22.508 1.00 94.19 113 GLU A N 1
ATOM 861 C CA . GLU A 1 113 ? 42.412 -8.188 -23.839 1.00 94.19 113 GLU A CA 1
ATOM 862 C C . GLU A 1 113 ? 42.037 -7.196 -24.950 1.00 94.19 113 GLU A C 1
ATOM 864 O O . GLU A 1 113 ? 42.781 -7.026 -25.918 1.00 94.19 113 GLU A O 1
ATOM 869 N N . LYS A 1 114 ? 40.928 -6.462 -24.793 1.00 92.81 114 LYS A N 1
ATOM 870 C CA . LYS A 1 114 ? 40.551 -5.388 -25.723 1.00 92.81 114 LYS A CA 1
ATOM 871 C C . LYS A 1 114 ? 41.582 -4.263 -25.737 1.00 92.81 114 LYS A C 1
ATOM 873 O O . LYS A 1 114 ? 41.949 -3.817 -26.822 1.00 92.81 114 LYS A O 1
ATOM 878 N N . GLU A 1 115 ? 42.100 -3.848 -24.585 1.00 94.12 115 GLU A N 1
ATOM 879 C CA . GLU A 1 115 ? 43.166 -2.842 -24.507 1.00 94.12 115 GLU A CA 1
ATOM 880 C C . GLU A 1 115 ? 44.465 -3.308 -25.175 1.00 94.12 115 GLU A C 1
ATOM 882 O O . GLU A 1 115 ? 45.119 -2.536 -25.881 1.00 94.12 115 GLU A O 1
ATOM 887 N N . ARG A 1 116 ? 44.847 -4.579 -25.002 1.00 93.06 116 ARG A N 1
ATOM 888 C CA . ARG A 1 116 ? 46.012 -5.151 -25.696 1.00 93.06 116 ARG A CA 1
ATOM 889 C C . ARG A 1 116 ? 45.822 -5.154 -27.204 1.00 93.06 116 ARG A C 1
ATOM 891 O O . ARG A 1 116 ? 46.735 -4.763 -27.929 1.00 93.06 116 ARG A O 1
ATOM 898 N N . LEU A 1 117 ? 44.645 -5.563 -27.667 1.00 94.25 117 LEU A N 1
ATOM 899 C CA . LEU A 1 117 ? 44.326 -5.614 -29.086 1.00 94.25 117 LEU A CA 1
ATOM 900 C C . LEU A 1 117 ? 44.346 -4.215 -29.716 1.00 94.25 117 LEU A C 1
ATOM 902 O O . LEU A 1 117 ? 44.911 -4.049 -30.795 1.00 94.25 117 LEU A O 1
ATOM 906 N N . ILE A 1 118 ? 43.812 -3.203 -29.024 1.00 95.31 118 ILE A N 1
ATOM 907 C CA . ILE A 1 118 ? 43.895 -1.798 -29.451 1.00 95.31 118 ILE A CA 1
ATOM 908 C C . ILE A 1 118 ? 45.359 -1.383 -29.641 1.00 95.31 118 ILE A C 1
ATOM 910 O O . ILE A 1 118 ? 45.716 -0.935 -30.725 1.00 95.31 118 ILE A O 1
ATOM 914 N N . LYS A 1 119 ? 46.238 -1.652 -28.667 1.00 92.44 119 LYS A N 1
ATOM 915 C CA . LYS A 1 119 ? 47.677 -1.327 -28.764 1.00 92.44 119 LYS A CA 1
ATOM 916 C C . LYS A 1 119 ? 48.411 -2.045 -29.898 1.00 92.44 119 LYS A C 1
ATOM 918 O O . LYS A 1 119 ? 49.454 -1.582 -30.363 1.00 92.44 119 LYS A O 1
ATOM 923 N N . VAL A 1 120 ? 47.951 -3.231 -30.292 1.00 92.94 120 VAL A N 1
ATOM 924 C CA . VAL A 1 120 ? 48.501 -3.947 -31.452 1.00 92.94 120 VAL A CA 1
ATOM 925 C C . VAL A 1 120 ? 48.014 -3.300 -32.746 1.00 92.94 120 VAL A C 1
ATOM 927 O O . VAL A 1 120 ? 48.821 -3.071 -33.644 1.00 92.94 120 VAL A O 1
ATOM 930 N N . TYR A 1 121 ? 46.730 -2.950 -32.834 1.00 90.88 121 TYR A N 1
ATOM 931 C CA . TYR A 1 121 ? 46.190 -2.248 -33.997 1.00 90.88 121 TYR A CA 1
ATOM 932 C C . TYR A 1 121 ? 46.794 -0.859 -34.187 1.00 90.88 121 TYR A C 1
ATOM 934 O O . TYR A 1 121 ? 47.102 -0.507 -35.319 1.00 90.88 121 TYR A O 1
ATOM 942 N N . GLU A 1 122 ? 47.008 -0.099 -33.116 1.00 92.00 122 GLU A N 1
ATOM 943 C CA . GLU A 1 122 ? 47.679 1.204 -33.172 1.00 92.00 122 GLU A CA 1
ATOM 944 C C . GLU A 1 122 ? 49.066 1.076 -33.808 1.00 92.00 122 GLU A C 1
ATOM 946 O O . GLU A 1 122 ? 49.346 1.756 -34.792 1.00 92.00 122 GLU A O 1
ATOM 951 N N . ARG A 1 123 ? 49.877 0.112 -33.354 1.00 88.69 123 ARG A N 1
ATOM 952 C CA . ARG A 1 123 ? 51.193 -0.167 -33.950 1.00 88.69 123 ARG A CA 1
ATOM 953 C C . ARG A 1 123 ? 51.115 -0.583 -35.417 1.00 88.69 123 ARG A C 1
ATOM 955 O O . ARG A 1 123 ? 51.868 -0.071 -36.232 1.00 88.69 123 ARG A O 1
ATOM 962 N N . LEU A 1 124 ? 50.177 -1.458 -35.782 1.00 88.31 124 LEU A N 1
ATOM 963 C CA . LEU A 1 124 ? 49.993 -1.869 -37.182 1.00 88.31 124 LEU A CA 1
ATOM 964 C C . LEU A 1 124 ? 49.522 -0.723 -38.087 1.00 88.31 124 LEU A C 1
ATOM 966 O O . LEU A 1 124 ? 49.780 -0.742 -39.289 1.00 88.31 124 LEU A O 1
ATOM 970 N N . VAL A 1 125 ? 48.786 0.246 -37.541 1.00 88.19 125 VAL A N 1
ATOM 971 C CA . VAL A 1 125 ? 48.358 1.450 -38.264 1.00 88.19 125 VAL A CA 1
ATOM 972 C C . VAL A 1 125 ? 49.511 2.445 -38.389 1.00 88.19 125 VAL A C 1
ATOM 974 O O . VAL A 1 125 ? 49.642 3.073 -39.437 1.00 88.19 125 VAL A O 1
ATOM 977 N N . GLU A 1 126 ? 50.357 2.570 -37.368 1.00 82.06 126 GLU A N 1
ATOM 978 C CA . GLU A 1 126 ? 51.578 3.381 -37.403 1.00 82.06 126 GLU A CA 1
ATOM 979 C C . GLU A 1 126 ? 52.618 2.826 -38.384 1.00 82.06 126 GLU A C 1
ATOM 981 O O . GLU A 1 126 ? 53.189 3.595 -39.145 1.00 82.06 126 GLU A O 1
ATOM 986 N N . GLU A 1 127 ? 52.806 1.505 -38.448 1.00 73.31 127 GLU A N 1
ATOM 987 C CA . GLU A 1 127 ? 53.725 0.839 -39.388 1.00 73.31 127 GLU A CA 1
ATOM 988 C C . GLU A 1 127 ? 53.254 0.883 -40.855 1.00 73.31 127 GLU A C 1
ATOM 990 O O . GLU A 1 127 ? 54.034 0.619 -41.769 1.00 73.31 127 GLU A O 1
ATOM 995 N N . LYS A 1 128 ? 51.971 1.187 -41.099 1.00 66.06 128 LYS A N 1
ATOM 996 C CA . LYS A 1 128 ? 51.377 1.311 -42.443 1.00 66.06 128 LYS A CA 1
ATOM 997 C C . LYS A 1 128 ? 51.298 2.753 -42.961 1.00 66.06 128 LYS A C 1
ATOM 999 O O . LYS A 1 128 ? 50.765 2.954 -44.056 1.00 66.06 128 LYS A O 1
ATOM 1004 N N . LYS A 1 129 ? 51.776 3.732 -42.192 1.00 53.53 129 LYS A N 1
ATOM 1005 C CA . LYS A 1 129 ? 51.968 5.125 -42.622 1.00 53.53 129 LYS A CA 1
ATOM 1006 C C . LYS A 1 129 ? 53.409 5.356 -43.054 1.00 53.53 129 LYS A C 1
ATOM 1008 O O . LYS A 1 129 ? 53.580 6.164 -43.991 1.00 53.53 129 LYS A O 1
#

pLDDT: mean 78.25, std 19.05, range [39.03, 95.31]